Protein AF-N1U845-F1 (afdb_monomer_lite)

Radius of gyration: 12.01 Å; chains: 1; bounding box: 29×32×24 Å

pLDDT: mean 75.55, std 14.26, range [45.28, 89.06]

Secondary structure (DSSP, 8-state):
---HHHHHHHHHH---HHHHHHHHHT--HHHHHHHHHH--TTTS-TT-TT--

Sequence (52 aa):
MGSKSVKKIQKKVKKNNQLSLELYKTGNVDAMYLARLIADEKQIPKKDPQTW

Structure (mmCIF, N/CA/C/O backbone):
data_AF-N1U845-F1
#
_entry.id   AF-N1U845-F1
#
loop_
_atom_site.group_PDB
_atom_site.id
_atom_site.type_symbol
_atom_site.label_atom_id
_atom_site.label_alt_id
_atom_site.label_comp_id
_atom_site.label_asym_id
_atom_site.label_entity_id
_atom_site.label_seq_id
_atom_site.pdbx_PDB_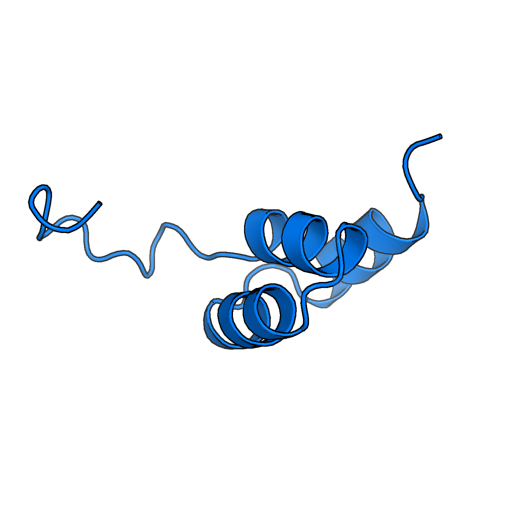ins_code
_atom_site.Cartn_x
_atom_site.Cartn_y
_atom_site.Cartn_z
_atom_site.occupancy
_atom_site.B_iso_or_equiv
_atom_site.auth_seq_id
_atom_site.auth_comp_id
_atom_site.auth_asym_id
_atom_site.auth_atom_id
_atom_site.pdbx_PDB_model_num
ATOM 1 N N . MET A 1 1 ? 16.576 3.535 -4.878 1.00 45.28 1 MET A N 1
ATOM 2 C CA . MET A 1 1 ? 16.095 4.808 -4.288 1.00 45.28 1 MET A CA 1
ATOM 3 C C . MET A 1 1 ? 14.582 4.728 -4.156 1.00 45.28 1 MET A C 1
ATOM 5 O O . MET A 1 1 ? 13.913 4.640 -5.170 1.00 45.28 1 MET A O 1
ATOM 9 N N . GLY A 1 2 ? 14.048 4.683 -2.932 1.00 53.66 2 GLY A N 1
ATOM 10 C CA . GLY A 1 2 ? 12.605 4.557 -2.698 1.00 53.66 2 GLY A CA 1
ATOM 11 C C . GLY A 1 2 ? 11.828 5.770 -3.218 1.00 53.66 2 GLY A C 1
ATOM 12 O O . GLY A 1 2 ? 12.031 6.897 -2.759 1.00 53.66 2 GLY A O 1
ATOM 13 N N . SER A 1 3 ? 10.951 5.522 -4.183 1.00 56.28 3 SER A N 1
ATOM 14 C CA . SER A 1 3 ? 10.159 6.483 -4.949 1.00 56.28 3 SER A CA 1
ATOM 15 C C . SER A 1 3 ? 9.267 7.350 -4.043 1.00 56.28 3 SER A C 1
ATOM 17 O O . SER A 1 3 ? 8.192 6.931 -3.610 1.00 56.28 3 SER A O 1
ATOM 19 N N . LYS A 1 4 ? 9.676 8.601 -3.762 1.00 66.00 4 LYS A N 1
ATOM 20 C CA . LYS A 1 4 ? 8.911 9.596 -2.964 1.00 66.00 4 LYS A CA 1
ATOM 21 C C . LYS A 1 4 ? 7.451 9.772 -3.431 1.00 66.00 4 LYS A C 1
ATOM 23 O O . LYS A 1 4 ? 6.603 10.207 -2.649 1.00 66.00 4 LYS A O 1
ATOM 28 N N . SER A 1 5 ? 7.157 9.427 -4.681 1.00 72.62 5 SER A N 1
ATOM 29 C CA . SER A 1 5 ? 5.837 9.485 -5.312 1.00 72.62 5 SER A CA 1
ATOM 30 C C . SER A 1 5 ? 4.804 8.584 -4.627 1.00 72.62 5 SER A C 1
ATOM 32 O O . SER A 1 5 ? 3.680 9.027 -4.388 1.00 72.62 5 SER A O 1
ATOM 34 N N . VAL A 1 6 ? 5.192 7.374 -4.207 1.00 78.06 6 VAL A N 1
ATOM 35 C CA . VAL A 1 6 ? 4.269 6.393 -3.605 1.00 78.06 6 VAL A CA 1
ATOM 36 C C . VAL A 1 6 ? 3.699 6.912 -2.284 1.00 78.06 6 VAL A C 1
ATOM 38 O O . VAL A 1 6 ? 2.494 6.848 -2.055 1.00 78.06 6 VAL A O 1
ATOM 41 N N . LYS A 1 7 ? 4.534 7.537 -1.444 1.00 76.88 7 LYS A N 1
ATOM 42 C CA . LYS A 1 7 ? 4.103 8.102 -0.152 1.00 76.88 7 LYS A CA 1
ATOM 43 C C . LYS A 1 7 ? 3.085 9.238 -0.303 1.00 76.88 7 LYS A C 1
ATOM 45 O O . LYS A 1 7 ? 2.199 9.380 0.537 1.00 76.88 7 LYS A O 1
ATOM 50 N N . LYS A 1 8 ? 3.190 10.064 -1.354 1.00 82.12 8 LYS A N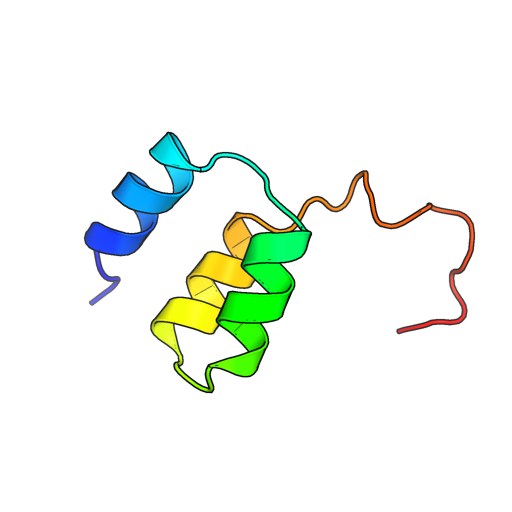 1
ATOM 51 C CA . LYS A 1 8 ? 2.204 11.129 -1.623 1.00 82.12 8 LYS A CA 1
ATOM 52 C C . LYS A 1 8 ? 0.852 10.540 -2.027 1.00 82.12 8 LYS A C 1
ATOM 54 O O . LYS A 1 8 ? -0.176 11.020 -1.555 1.00 82.12 8 LYS A O 1
ATOM 59 N N . ILE A 1 9 ? 0.864 9.503 -2.864 1.00 81.81 9 ILE A N 1
ATOM 60 C CA . ILE A 1 9 ? -0.353 8.819 -3.318 1.00 81.81 9 ILE A CA 1
ATOM 61 C C . ILE A 1 9 ? -1.004 8.076 -2.150 1.00 81.81 9 ILE A C 1
ATOM 63 O O . ILE A 1 9 ? -2.195 8.259 -1.914 1.00 81.81 9 ILE A O 1
ATOM 67 N N . GLN A 1 10 ? -0.220 7.354 -1.344 1.00 83.00 10 GLN A N 1
ATOM 68 C CA . GLN A 1 10 ? -0.700 6.683 -0.134 1.00 83.00 10 GLN A CA 1
ATOM 69 C C . GLN A 1 10 ? -1.427 7.657 0.806 1.00 83.00 10 GLN A C 1
ATOM 71 O O . GLN A 1 10 ? -2.508 7.346 1.288 1.00 83.00 10 GLN A O 1
ATOM 76 N N . LYS A 1 11 ? -0.893 8.865 1.034 1.00 83.25 11 LYS A N 1
ATOM 77 C CA . LYS A 1 11 ? -1.561 9.871 1.883 1.00 83.25 11 LYS A CA 1
ATOM 78 C C . LYS A 1 11 ? -2.888 10.378 1.308 1.00 83.25 11 LYS A C 1
ATOM 80 O O . LYS A 1 11 ? -3.780 10.710 2.085 1.00 83.25 11 LYS A O 1
ATOM 85 N N . LYS A 1 12 ? -3.020 10.450 -0.022 1.00 85.38 12 LYS A N 1
ATOM 86 C CA . LYS A 1 12 ? -4.265 10.857 -0.695 1.00 85.38 12 LYS A CA 1
ATOM 87 C C . LYS A 1 12 ? -5.315 9.743 -0.690 1.00 85.38 12 LYS A C 1
ATOM 89 O O . LYS A 1 12 ? -6.475 10.015 -0.413 1.00 85.38 12 LYS A O 1
ATOM 94 N N . VAL A 1 13 ? -4.902 8.508 -0.973 1.00 84.06 13 VAL A N 1
ATOM 95 C CA . VAL A 1 13 ? -5.782 7.329 -1.073 1.00 84.06 13 VAL A CA 1
ATOM 96 C C . VAL A 1 13 ? -6.143 6.761 0.308 1.00 84.06 13 VAL A C 1
ATOM 98 O O . VAL A 1 13 ? -7.246 6.260 0.501 1.00 84.06 13 VAL A O 1
ATOM 101 N N . LYS A 1 14 ? -5.233 6.868 1.284 1.00 80.50 14 LYS A N 1
ATOM 102 C CA . LYS A 1 14 ? -5.294 6.275 2.630 1.00 80.50 14 LYS A CA 1
ATOM 103 C C . LYS A 1 14 ? -5.375 4.748 2.599 1.00 80.50 14 LYS A C 1
ATOM 105 O O . LYS A 1 14 ? -4.338 4.093 2.599 1.00 80.50 14 LYS A O 1
ATOM 110 N N . LYS A 1 15 ? -6.586 4.196 2.592 1.00 84.31 15 LYS A N 1
ATOM 111 C CA . LYS A 1 15 ? -6.853 2.761 2.552 1.00 84.31 15 LYS A CA 1
ATOM 112 C C . LYS A 1 15 ? -7.944 2.490 1.531 1.00 84.31 15 LYS A C 1
ATOM 114 O O . LYS A 1 15 ? -9.027 3.059 1.628 1.00 84.31 15 LYS A O 1
ATOM 119 N N . ASN A 1 16 ? -7.649 1.637 0.561 1.00 84.50 16 ASN A N 1
ATOM 120 C CA . ASN A 1 16 ? -8.597 1.211 -0.453 1.00 84.50 16 ASN A CA 1
ATOM 121 C C . ASN A 1 16 ? -8.229 -0.199 -0.935 1.00 84.50 16 ASN A C 1
ATOM 123 O O . ASN A 1 16 ? -7.279 -0.386 -1.697 1.00 84.50 16 ASN A O 1
ATOM 127 N N . ASN A 1 17 ? -8.993 -1.189 -0.472 1.00 82.31 17 ASN A N 1
ATOM 128 C CA . ASN A 1 17 ? -8.756 -2.597 -0.781 1.00 82.31 17 ASN A CA 1
ATOM 129 C C . ASN A 1 17 ? -9.019 -2.925 -2.265 1.00 82.31 17 ASN A C 1
ATOM 131 O O . ASN A 1 17 ? -8.270 -3.682 -2.876 1.00 82.31 17 ASN A O 1
ATOM 135 N N . GLN A 1 18 ? -10.030 -2.298 -2.873 1.00 85.44 18 GLN A N 1
ATOM 136 C CA . GLN A 1 18 ? -10.344 -2.483 -4.291 1.00 85.44 18 GLN A CA 1
ATOM 137 C C . GLN A 1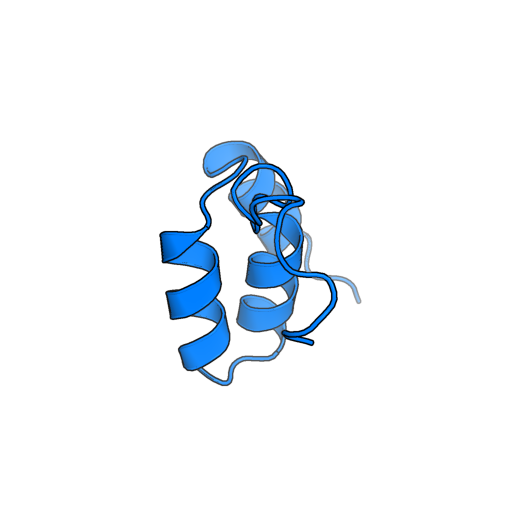 18 ? -9.225 -1.936 -5.185 1.00 85.44 18 GLN A C 1
ATOM 139 O O . GLN A 1 18 ? -8.748 -2.631 -6.079 1.00 85.44 18 GLN A O 1
ATOM 144 N N . LEU A 1 19 ? -8.734 -0.730 -4.882 1.00 86.44 19 LEU A N 1
ATOM 145 C CA . LEU A 1 19 ? -7.618 -0.138 -5.619 1.00 86.44 19 LEU A CA 1
ATOM 146 C C . LEU A 1 19 ? -6.317 -0.927 -5.410 1.00 86.44 19 LEU A C 1
ATOM 148 O O . LEU A 1 19 ? -5.517 -1.042 -6.331 1.00 86.44 19 LEU A O 1
ATOM 152 N N . SER A 1 20 ? -6.109 -1.503 -4.221 1.00 86.50 20 SER A N 1
ATOM 153 C CA . SER A 1 20 ? -4.983 -2.409 -3.965 1.00 86.50 20 SER A CA 1
ATOM 154 C C . SER A 1 20 ? -5.000 -3.608 -4.918 1.00 86.50 20 SER A C 1
ATOM 156 O O . SER A 1 20 ? -3.994 -3.89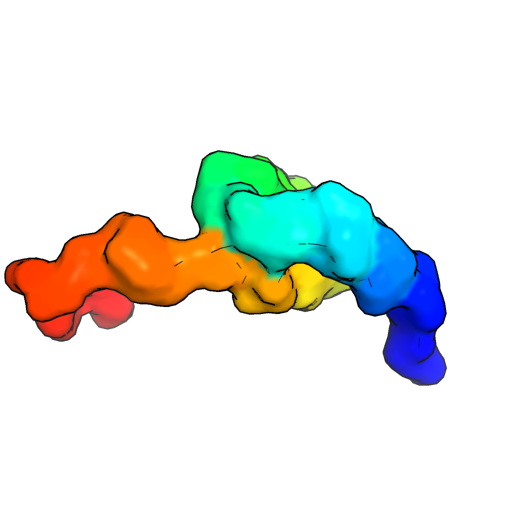4 -5.565 1.00 86.50 20 SER A O 1
ATOM 158 N N . LEU A 1 21 ? -6.153 -4.266 -5.070 1.00 86.25 21 LEU A N 1
ATOM 159 C CA . LEU A 1 21 ? -6.313 -5.402 -5.981 1.00 86.25 21 LEU A CA 1
ATOM 160 C C . LEU A 1 21 ? -6.038 -5.019 -7.437 1.00 86.25 21 LEU A C 1
ATOM 162 O O . LEU A 1 21 ? -5.348 -5.751 -8.144 1.00 86.25 21 LEU A O 1
ATOM 166 N N . GLU A 1 22 ? -6.548 -3.874 -7.886 1.00 89.06 22 GLU A N 1
ATOM 167 C CA . GLU A 1 22 ? -6.292 -3.373 -9.239 1.00 89.06 22 GLU A CA 1
ATOM 168 C C . GLU A 1 22 ? -4.808 -3.074 -9.459 1.00 89.06 22 GLU A C 1
ATOM 170 O O . GLU A 1 22 ? -4.229 -3.548 -10.433 1.00 89.06 22 GLU A O 1
ATOM 175 N N . LEU A 1 23 ? -4.166 -2.370 -8.521 1.00 87.50 23 LEU A N 1
ATOM 176 C CA . LEU A 1 23 ? -2.735 -2.067 -8.570 1.00 87.50 23 LEU A CA 1
ATOM 177 C C . LEU A 1 23 ? -1.878 -3.335 -8.575 1.00 87.50 23 LEU A C 1
ATOM 179 O O . LEU A 1 23 ? -0.902 -3.407 -9.318 1.00 87.50 23 LEU A O 1
ATOM 183 N N . TYR A 1 24 ? -2.250 -4.351 -7.799 1.00 84.81 24 TYR A N 1
ATOM 184 C CA . TYR A 1 24 ? -1.551 -5.632 -7.791 1.00 84.81 24 TYR A CA 1
ATOM 185 C C . TYR A 1 24 ? -1.676 -6.362 -9.137 1.00 84.81 24 TYR A C 1
ATOM 187 O O . TYR A 1 24 ? -0.691 -6.893 -9.650 1.00 84.81 24 TYR A O 1
ATOM 195 N N . LYS A 1 25 ? -2.859 -6.304 -9.764 1.00 87.62 25 LYS A N 1
ATOM 196 C CA . LYS A 1 25 ? -3.106 -6.864 -11.104 1.00 87.62 25 LYS A CA 1
ATOM 197 C C . LYS A 1 25 ? -2.323 -6.168 -12.220 1.00 87.62 25 LYS A C 1
ATOM 199 O O . LYS A 1 25 ? -2.148 -6.766 -13.275 1.00 87.62 25 LYS A O 1
ATOM 204 N N . THR A 1 26 ? -1.826 -4.945 -12.013 1.00 88.38 26 THR A N 1
ATOM 205 C CA . THR A 1 26 ? -1.052 -4.230 -13.047 1.00 88.38 26 THR A CA 1
ATOM 206 C C . THR A 1 26 ? 0.320 -4.838 -13.341 1.00 88.38 26 THR A C 1
ATOM 208 O O . THR A 1 26 ? 0.930 -4.477 -14.343 1.00 88.38 26 THR A O 1
ATOM 211 N N . GLY A 1 27 ? 0.853 -5.713 -12.479 1.00 84.06 27 GLY A N 1
ATOM 212 C CA . GLY A 1 27 ? 2.178 -6.307 -12.693 1.00 84.06 27 GLY A CA 1
ATOM 213 C C . GLY A 1 27 ? 3.358 -5.352 -12.442 1.00 84.06 27 GLY A C 1
ATOM 214 O O . GLY A 1 27 ? 4.511 -5.774 -12.506 1.00 84.06 27 GLY A O 1
ATOM 215 N N . ASN A 1 28 ? 3.108 -4.077 -12.127 1.00 88.00 28 ASN A N 1
ATOM 216 C CA . ASN A 1 28 ? 4.155 -3.091 -11.873 1.00 88.00 28 ASN A CA 1
ATOM 217 C C . ASN A 1 28 ? 4.631 -3.154 -10.411 1.00 88.00 28 ASN A C 1
ATOM 219 O O . ASN A 1 28 ? 3.830 -3.114 -9.479 1.00 88.00 28 ASN A O 1
ATOM 223 N N . VAL A 1 29 ? 5.947 -3.210 -10.203 1.00 86.81 29 VAL A N 1
ATOM 224 C CA . VAL A 1 29 ? 6.569 -3.337 -8.873 1.00 86.81 29 VAL A CA 1
ATOM 225 C C . VAL A 1 29 ? 6.216 -2.167 -7.943 1.00 86.81 29 VAL A C 1
ATOM 227 O O . VAL A 1 29 ? 5.876 -2.390 -6.779 1.00 86.81 29 VAL A O 1
ATOM 230 N N . ASP A 1 30 ? 6.230 -0.928 -8.440 1.00 84.31 30 ASP A N 1
ATOM 231 C CA . ASP A 1 30 ? 5.844 0.251 -7.654 1.00 84.31 30 ASP A CA 1
ATOM 232 C C . ASP A 1 30 ? 4.340 0.243 -7.333 1.00 84.31 30 ASP A C 1
ATOM 234 O O . ASP A 1 30 ? 3.934 0.635 -6.234 1.00 84.31 30 ASP A O 1
ATOM 238 N N . ALA A 1 31 ? 3.508 -0.238 -8.265 1.00 87.81 31 ALA A N 1
ATOM 239 C CA . ALA A 1 31 ? 2.066 -0.371 -8.065 1.00 87.81 31 ALA A CA 1
ATOM 240 C C . ALA A 1 31 ? 1.736 -1.447 -7.024 1.00 87.81 31 ALA A C 1
ATOM 242 O O . ALA A 1 31 ? 0.950 -1.186 -6.118 1.00 87.81 31 ALA A O 1
ATOM 243 N N . MET A 1 32 ? 2.386 -2.612 -7.074 1.00 87.31 32 MET A N 1
ATOM 244 C CA . MET A 1 32 ? 2.255 -3.655 -6.050 1.00 87.31 32 MET A CA 1
ATOM 245 C C . MET A 1 32 ? 2.722 -3.172 -4.673 1.00 87.31 32 MET A C 1
ATOM 247 O O . MET A 1 32 ? 2.116 -3.508 -3.651 1.00 87.31 32 MET A O 1
ATOM 251 N N . TYR A 1 33 ? 3.787 -2.368 -4.624 1.00 87.19 33 TYR A N 1
ATOM 252 C CA . TYR A 1 33 ? 4.255 -1.773 -3.376 1.00 87.19 33 TYR A CA 1
ATOM 253 C C . TYR A 1 33 ? 3.227 -0.782 -2.810 1.00 87.19 33 TYR A C 1
ATOM 255 O O . TYR A 1 33 ? 2.901 -0.840 -1.623 1.00 87.19 33 TYR A O 1
ATOM 263 N N . LEU A 1 34 ? 2.643 0.072 -3.659 1.00 86.38 34 LEU A N 1
ATOM 264 C CA . LEU A 1 34 ? 1.535 0.946 -3.270 1.00 86.38 34 LEU A CA 1
ATOM 265 C C . LEU A 1 34 ? 0.297 0.144 -2.839 1.00 86.38 34 LEU A C 1
ATOM 267 O O . LEU A 1 34 ? -0.320 0.508 -1.843 1.00 86.38 34 LEU A O 1
ATOM 271 N N . ALA A 1 35 ? -0.032 -0.946 -3.538 1.00 88.50 35 ALA A N 1
ATOM 272 C CA . ALA A 1 35 ? -1.155 -1.829 -3.235 1.00 88.50 35 ALA A CA 1
ATOM 273 C C . ALA A 1 35 ? -1.075 -2.343 -1.796 1.00 88.50 35 ALA A C 1
ATOM 275 O O . ALA A 1 35 ? -1.992 -2.127 -1.007 1.00 88.50 35 ALA A O 1
ATOM 276 N N . ARG A 1 36 ? 0.076 -2.901 -1.400 1.00 83.62 36 ARG A N 1
ATOM 277 C CA . ARG A 1 36 ? 0.308 -3.349 -0.016 1.00 83.62 36 ARG A CA 1
ATOM 278 C C . ARG A 1 36 ? 0.166 -2.227 1.009 1.00 83.62 36 ARG A C 1
ATOM 280 O O . ARG A 1 36 ? -0.317 -2.464 2.107 1.00 83.62 36 ARG A O 1
ATOM 287 N N . LEU A 1 37 ? 0.562 -1.007 0.656 1.00 86.25 37 LEU A N 1
ATOM 288 C CA . LEU A 1 37 ? 0.484 0.154 1.544 1.00 86.25 37 LEU A CA 1
ATOM 289 C C . LEU A 1 37 ? -0.936 0.711 1.728 1.00 86.25 37 LEU A C 1
ATOM 291 O O . LEU A 1 37 ? -1.176 1.391 2.729 1.00 86.25 37 LEU A O 1
ATOM 295 N N . ILE A 1 38 ? -1.840 0.479 0.770 1.00 86.56 38 ILE A N 1
ATOM 296 C CA . ILE A 1 38 ? -3.240 0.936 0.815 1.00 86.56 38 ILE A CA 1
ATOM 297 C C . ILE A 1 38 ? -4.235 -0.205 1.072 1.00 86.56 38 ILE A C 1
ATOM 299 O O . ILE A 1 38 ? -5.421 0.069 1.254 1.00 86.56 38 ILE A O 1
ATOM 303 N N . ALA A 1 39 ? -3.786 -1.462 1.071 1.00 85.62 39 ALA A N 1
ATOM 304 C CA . ALA A 1 39 ? -4.608 -2.618 1.400 1.00 85.62 39 ALA A CA 1
ATOM 305 C C . ALA A 1 39 ? -5.191 -2.450 2.810 1.00 85.62 39 ALA A C 1
ATOM 307 O O . ALA A 1 39 ? -4.477 -2.131 3.766 1.00 85.62 39 ALA A O 1
ATOM 308 N N . ASP A 1 40 ? -6.505 -2.632 2.948 1.00 80.00 40 ASP A N 1
ATOM 309 C CA . ASP A 1 40 ? -7.128 -2.557 4.262 1.00 80.00 40 ASP A CA 1
ATOM 310 C C . ASP A 1 40 ? -7.197 -3.936 4.903 1.00 80.00 40 ASP A C 1
ATOM 312 O O . ASP A 1 40 ? -8.131 -4.697 4.679 1.00 80.00 40 ASP A O 1
ATOM 316 N N . GLU A 1 41 ? -6.228 -4.225 5.767 1.00 67.44 41 GLU A N 1
ATOM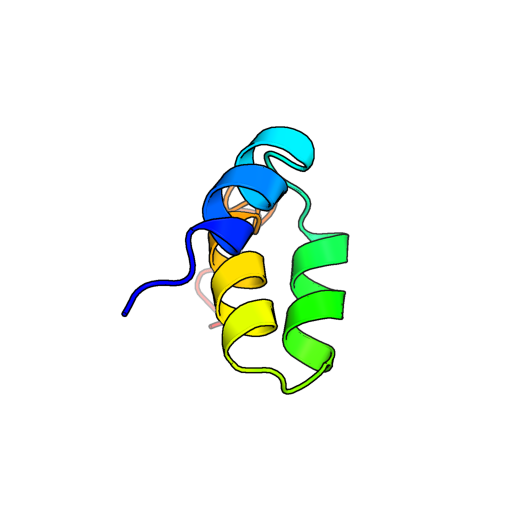 317 C CA . GLU A 1 41 ? -6.221 -5.421 6.616 1.00 67.44 41 GLU A CA 1
ATOM 318 C C . GLU A 1 41 ? -7.483 -5.551 7.488 1.00 67.44 41 GLU A C 1
ATOM 320 O O . GLU A 1 41 ? -7.801 -6.644 7.938 1.00 67.44 41 GLU A O 1
ATOM 325 N N . LYS A 1 42 ? -8.238 -4.463 7.719 1.00 64.88 42 LYS A N 1
ATOM 326 C CA . LYS A 1 42 ? -9.528 -4.521 8.431 1.00 64.88 42 LYS A CA 1
ATOM 327 C C . LYS A 1 42 ? -10.673 -5.062 7.572 1.00 64.88 42 LYS A C 1
ATOM 329 O O . LYS A 1 42 ? -11.671 -5.506 8.131 1.00 64.88 42 LYS A O 1
ATOM 334 N N . GLN A 1 43 ? -10.541 -5.004 6.246 1.00 60.72 43 GLN A N 1
ATOM 335 C CA . GLN A 1 43 ? -11.457 -5.660 5.311 1.00 60.72 43 GLN A CA 1
ATOM 336 C C . GLN A 1 43 ? -11.061 -7.103 5.018 1.00 60.72 43 GLN A C 1
ATOM 338 O O . GLN A 1 43 ? -11.843 -7.800 4.385 1.00 60.72 43 GLN A O 1
ATOM 343 N N . ILE A 1 44 ? -9.890 -7.562 5.467 1.00 58.25 44 ILE A N 1
ATOM 344 C CA . ILE A 1 44 ? -9.636 -8.995 5.585 1.00 58.25 44 ILE A CA 1
ATOM 345 C C . ILE A 1 44 ? -10.484 -9.425 6.784 1.00 58.25 44 ILE A C 1
ATOM 347 O O . ILE A 1 44 ? -10.132 -9.088 7.921 1.00 58.25 44 ILE A O 1
ATOM 351 N N . PRO A 1 45 ? -11.651 -10.067 6.581 1.00 50.28 45 PRO A N 1
ATOM 352 C CA . PRO A 1 45 ? -12.413 -10.543 7.713 1.00 50.28 45 PRO A CA 1
ATOM 353 C C . PRO A 1 45 ? -11.476 -11.477 8.475 1.00 50.28 45 PRO A C 1
ATOM 355 O O . PRO A 1 45 ? -10.946 -12.427 7.905 1.00 50.28 45 PRO A O 1
ATOM 358 N N . LYS A 1 46 ? -11.268 -11.226 9.771 1.00 55.06 46 LYS A N 1
ATOM 359 C CA . LYS A 1 46 ? -10.490 -12.093 10.681 1.00 55.06 46 LYS A CA 1
ATOM 360 C C . LYS A 1 46 ? -11.058 -13.523 10.800 1.00 55.06 46 LYS A C 1
ATOM 362 O O . LYS A 1 46 ? -10.745 -14.232 11.749 1.00 55.06 46 LYS A O 1
ATOM 367 N N . LYS A 1 47 ? -11.956 -13.919 9.899 1.00 52.53 47 LYS A N 1
ATOM 368 C CA . LYS A 1 47 ? -12.774 -15.115 9.970 1.00 52.53 47 LYS A CA 1
ATOM 369 C C . LYS A 1 47 ? -12.264 -16.271 9.112 1.00 52.53 47 LYS A C 1
ATOM 371 O O . LYS A 1 47 ? -12.818 -17.345 9.261 1.00 52.53 47 LYS A O 1
ATOM 376 N N 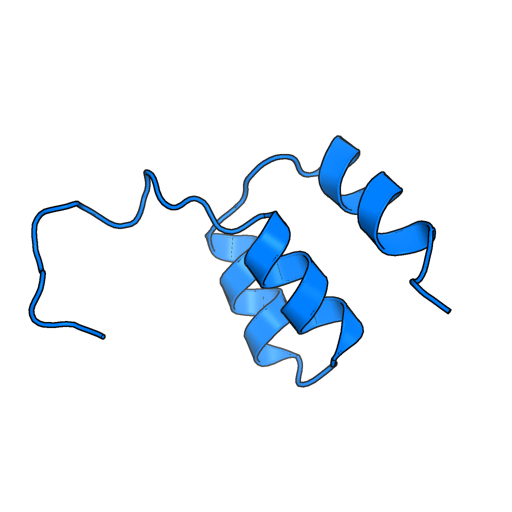. ASP A 1 48 ? -11.203 -16.101 8.322 1.00 48.50 48 ASP A N 1
ATOM 377 C CA . ASP A 1 48 ? -10.596 -17.239 7.623 1.00 48.50 48 ASP A CA 1
ATOM 378 C C . ASP A 1 48 ? -9.066 -17.247 7.715 1.00 48.50 48 ASP A C 1
ATOM 380 O O . ASP A 1 48 ? -8.385 -16.677 6.864 1.00 48.50 48 ASP A O 1
ATOM 384 N N . PRO A 1 49 ? -8.495 -17.938 8.719 1.00 53.00 49 PRO A N 1
ATOM 385 C CA . PRO A 1 49 ? -7.081 -18.310 8.712 1.00 53.00 49 PRO A CA 1
ATOM 386 C C . PRO A 1 49 ? -6.726 -19.347 7.625 1.00 53.00 49 PRO A C 1
ATOM 388 O O . PRO A 1 49 ? -5.559 -19.695 7.495 1.00 53.00 49 PRO A O 1
ATOM 391 N N . GLN A 1 50 ? -7.696 -19.837 6.842 1.00 56.69 50 GLN A N 1
ATOM 392 C CA . GLN A 1 50 ? -7.488 -20.882 5.833 1.00 56.69 50 GLN A CA 1
ATOM 393 C C . GLN A 1 50 ? -7.186 -20.342 4.421 1.00 56.69 50 GLN A C 1
ATOM 395 O O . GLN A 1 50 ? -6.918 -21.128 3.518 1.00 56.69 50 GLN A O 1
ATOM 400 N N . THR A 1 51 ? -7.232 -19.022 4.204 1.00 47.47 51 THR A N 1
ATOM 401 C CA . THR A 1 51 ? -7.058 -18.441 2.859 1.00 47.47 51 THR A CA 1
ATOM 402 C C . THR A 1 51 ? -5.867 -17.491 2.813 1.00 47.47 51 THR A C 1
ATOM 404 O O . THR A 1 51 ? -6.051 -16.299 2.592 1.00 47.47 51 THR A O 1
ATOM 407 N N . TRP A 1 52 ? -4.657 -18.007 3.040 1.00 49.19 52 TRP A N 1
ATOM 408 C CA . TRP A 1 52 ? -3.400 -17.420 2.555 1.00 49.19 52 TRP A CA 1
ATOM 409 C C . TRP A 1 52 ? -2.600 -18.493 1.827 1.00 49.19 52 TRP A C 1
ATOM 411 O O . TRP A 1 52 ? -2.429 -19.586 2.411 1.00 49.19 52 TRP A O 1
#

Organism: NCBI:txid1049986

InterPro domains:
  IPR016024 Armadillo-type fold [SSF48371] (6-48)

Foldseek 3Di:
DPDPVLVVVCVVLVADQVQLVVLCVVPDPSSVVSSVSRHDPVVVPPPDPPPD